Protein AF-A0A7X6Y5S4-F1 (afdb_monomer)

Mean predicted aligned error: 6.21 Å

Secondary structure (DSSP, 8-state):
-HHHHHHH---HHHHHTSPPHHHHHHHHHHHHTTPPEEESSHHHHHHHHHHHHHHTTPPPP---EEEHHHHHHHH-TT-S--SHHHHHHHHT---TTTTSHHHHHHHHHHHHHHHHHHS-TTS--SHHHHHHHHHHHHHHHHHHHHHHT--

Nearest PDB structures (foldseek):
  8h2f-assembly1_A  TM=8.825E-01  e=4.386E-06  Streptococcus thermophilus DGCC 7710
  2p1j-assembly1_A  TM=7.477E-01  e=6.801E-05  Thermotoga maritima MSB8
  8fyc-assembly1_K  TM=7.891E-01  e=1.867E-03  Megasphaera
  2ohg-assembly1_A-2  TM=2.459E-01  e=8.753E+00  Streptococcus pyogenes M1 GAS

Solvent-accessible surface area (backbone atoms only — not comparable to full-atom values): 8900 Å² total; per-residue (Å²): 107,72,73,56,25,74,58,41,68,57,46,69,68,57,61,71,70,46,77,59,64,76,57,58,51,50,56,47,51,62,71,46,66,88,53,74,45,76,35,70,58,40,69,58,60,46,48,56,51,34,55,54,28,53,77,70,73,45,77,77,78,80,68,58,70,48,44,47,38,55,47,45,44,56,76,42,69,88,57,86,65,64,47,72,70,39,46,30,61,76,68,72,50,83,74,66,52,55,63,29,76,68,23,44,52,54,52,46,52,53,51,46,53,54,51,50,70,67,49,65,64,91,76,49,89,51,70,65,48,51,50,52,49,34,53,53,43,54,52,49,50,52,59,54,55,57,59,73,70,58,131

Structure (mmCIF, N/CA/C/O backbone):
data_AF-A0A7X6Y5S4-F1
#
_entry.id   AF-A0A7X6Y5S4-F1
#
loop_
_atom_site.group_PDB
_atom_site.id
_atom_site.type_symbol
_atom_site.label_atom_id
_atom_site.label_alt_id
_atom_site.label_comp_id
_atom_site.label_asym_id
_atom_site.label_entity_id
_atom_site.label_seq_id
_atom_site.pdbx_PDB_ins_code
_atom_site.Cartn_x
_atom_site.Cartn_y
_atom_site.Cartn_z
_atom_site.occupancy
_atom_site.B_iso_or_equiv
_atom_site.auth_seq_id
_atom_site.auth_comp_id
_atom_site.auth_asym_id
_atom_site.auth_atom_id
_atom_site.pdbx_PDB_model_num
ATOM 1 N N . PRO A 1 1 ? -2.234 13.147 17.614 1.00 80.44 1 PRO A N 1
ATOM 2 C CA . PRO A 1 1 ? -0.924 13.786 17.918 1.00 80.44 1 PRO A CA 1
ATOM 3 C C . PRO A 1 1 ? -0.572 14.817 16.845 1.00 80.44 1 PRO A C 1
ATOM 5 O O . PRO A 1 1 ? -0.856 14.545 15.684 1.00 80.44 1 PRO A O 1
ATOM 8 N N . GLN A 1 2 ? 0.047 15.947 17.206 1.00 83.12 2 GLN A N 1
ATOM 9 C CA . GLN A 1 2 ? 0.310 17.049 16.266 1.00 83.12 2 GLN A CA 1
ATOM 10 C C . GLN A 1 2 ? 1.080 16.594 15.014 1.00 83.12 2 GLN A C 1
ATOM 12 O O . GLN A 1 2 ? 0.644 16.864 13.903 1.00 83.12 2 GLN A O 1
ATOM 17 N N . VAL A 1 3 ? 2.125 15.778 15.191 1.00 90.12 3 VAL A N 1
ATOM 18 C CA . VAL A 1 3 ? 2.932 15.223 14.087 1.00 90.12 3 VAL A CA 1
ATOM 19 C C . VAL A 1 3 ? 2.095 14.422 13.077 1.00 90.12 3 VAL A C 1
ATOM 21 O O . VAL A 1 3 ? 2.335 14.491 11.879 1.00 90.12 3 VAL A O 1
ATOM 24 N N . VAL A 1 4 ? 1.090 13.665 13.535 1.00 86.00 4 VAL A N 1
ATOM 25 C CA . VAL A 1 4 ? 0.233 12.855 12.646 1.00 86.00 4 VAL A CA 1
ATOM 26 C C . VAL A 1 4 ? -0.729 13.746 11.863 1.00 86.00 4 VAL A C 1
ATOM 28 O O . VAL A 1 4 ? -0.954 13.511 10.680 1.00 86.00 4 VAL A O 1
ATOM 31 N N . THR A 1 5 ? -1.274 14.780 12.502 1.00 89.44 5 THR A N 1
ATOM 32 C CA . THR A 1 5 ? -2.161 15.748 11.846 1.00 89.44 5 THR A CA 1
ATOM 33 C C . THR A 1 5 ? -1.405 16.594 10.825 1.00 89.44 5 THR A C 1
ATOM 35 O O . THR A 1 5 ? -1.910 16.791 9.729 1.00 89.44 5 THR A O 1
ATOM 38 N N . GLU A 1 6 ? -0.180 17.030 11.128 1.00 89.56 6 GLU A N 1
ATOM 39 C CA . GLU A 1 6 ? 0.683 17.739 10.169 1.00 89.56 6 GLU A CA 1
ATOM 40 C C . GLU A 1 6 ? 1.032 16.868 8.957 1.00 89.56 6 GLU A C 1
ATOM 42 O O . GLU A 1 6 ? 1.058 17.360 7.832 1.00 89.56 6 GLU A O 1
ATOM 47 N N . LEU A 1 7 ? 1.261 15.570 9.179 1.00 87.50 7 LEU A N 1
ATOM 48 C CA . LEU A 1 7 ? 1.606 14.631 8.117 1.00 87.50 7 LEU A CA 1
ATOM 49 C C . LEU A 1 7 ? 0.407 14.270 7.230 1.00 87.50 7 LEU A C 1
ATOM 51 O O . LEU A 1 7 ? 0.530 14.249 6.013 1.00 87.50 7 LEU A O 1
ATOM 55 N N . THR A 1 8 ? -0.736 13.943 7.835 1.00 86.94 8 THR A N 1
ATOM 56 C CA . THR A 1 8 ? -1.895 13.351 7.134 1.00 86.94 8 THR A CA 1
ATOM 57 C C . THR A 1 8 ? -2.995 14.360 6.807 1.00 86.94 8 THR A C 1
ATOM 59 O O . THR A 1 8 ? -3.897 14.059 6.029 1.00 86.94 8 THR A O 1
ATOM 62 N N . GLY A 1 9 ? -2.973 15.534 7.440 1.00 88.88 9 GLY A N 1
ATOM 63 C CA . GLY A 1 9 ? -4.057 16.515 7.400 1.00 88.88 9 GLY A CA 1
ATOM 64 C C . GLY A 1 9 ? -5.296 16.132 8.217 1.00 88.88 9 GLY A C 1
ATOM 65 O O . GLY A 1 9 ? -6.229 16.927 8.281 1.00 88.88 9 GLY A O 1
ATOM 66 N N . ILE A 1 10 ? -5.325 14.950 8.850 1.00 89.75 10 ILE A N 1
ATOM 67 C CA . ILE A 1 10 ? -6.483 14.478 9.619 1.00 89.75 10 ILE A CA 1
ATOM 68 C C . ILE A 1 10 ? -6.476 15.135 11.001 1.00 89.75 10 ILE A C 1
ATOM 70 O O . ILE A 1 10 ? -5.585 14.895 11.829 1.00 89.75 10 ILE A O 1
ATOM 74 N N . THR A 1 11 ? -7.476 15.979 11.254 1.00 91.94 11 THR A N 1
ATOM 75 C CA . THR A 1 11 ? -7.669 16.620 12.559 1.00 91.94 11 THR A CA 1
ATOM 76 C C . THR A 1 11 ? -8.285 15.649 13.564 1.00 91.94 11 THR A C 1
ATOM 78 O O . THR A 1 11 ? -8.912 14.653 13.196 1.00 91.94 11 THR A O 1
ATOM 81 N N . GLN A 1 12 ? -8.132 15.944 14.858 1.00 91.38 12 GLN A N 1
ATOM 82 C CA . GLN A 1 12 ? -8.788 15.150 15.899 1.00 91.38 12 GLN A CA 1
ATOM 83 C C . GLN A 1 12 ? -10.316 15.181 15.744 1.00 91.38 12 GLN A C 1
ATOM 85 O O . GLN A 1 12 ? -10.954 14.149 15.876 1.00 91.38 12 GLN A O 1
ATOM 90 N N . GLU A 1 13 ? -10.888 16.325 15.363 1.00 93.06 13 GLU A N 1
ATOM 91 C CA . GLU A 1 13 ? -12.327 16.468 15.107 1.00 93.06 13 GLU A CA 1
ATOM 92 C C . GLU A 1 13 ? -12.809 15.554 13.973 1.00 93.06 13 GLU A C 1
ATOM 94 O O . GLU A 1 13 ? -13.852 14.919 14.096 1.00 93.06 13 GLU A O 1
ATOM 99 N N . GLN A 1 14 ? -12.042 15.438 12.881 1.00 91.44 14 GLN A N 1
ATOM 100 C CA . GLN A 1 14 ? -12.355 14.503 11.796 1.00 91.44 14 GLN A CA 1
ATOM 101 C C . GLN A 1 14 ? -12.242 13.045 12.249 1.00 91.44 14 GLN A C 1
ATOM 103 O O . GLN A 1 14 ? -13.061 12.220 11.851 1.00 91.44 14 GLN A O 1
ATOM 108 N N . ALA A 1 15 ? -11.241 12.726 13.074 1.00 90.19 15 ALA A N 1
ATOM 109 C CA . ALA A 1 15 ? -11.082 11.388 13.631 1.00 90.19 15 ALA A CA 1
ATOM 110 C C . ALA A 1 15 ? -12.246 11.021 14.568 1.00 90.19 15 ALA A C 1
ATOM 112 O O . ALA A 1 15 ? -12.757 9.906 14.490 1.00 90.19 15 ALA A O 1
ATOM 113 N N . ASP A 1 16 ? -12.695 11.963 15.400 1.00 92.19 16 ASP A N 1
ATOM 114 C CA . ASP A 1 16 ? -13.807 11.783 16.338 1.00 92.19 16 ASP A CA 1
ATOM 115 C C . ASP A 1 16 ? -15.167 11.719 15.624 1.00 92.19 16 ASP A C 1
ATOM 117 O O . ASP A 1 16 ? -16.079 11.034 16.086 1.00 92.19 16 ASP A O 1
ATOM 121 N N . ALA A 1 17 ? -15.302 12.404 14.483 1.00 94.25 17 ALA A N 1
ATOM 122 C CA . ALA A 1 17 ? -16.473 12.327 13.609 1.00 94.25 17 ALA A CA 1
ATOM 123 C C . ALA A 1 17 ? -16.507 11.053 12.744 1.00 94.25 17 ALA A C 1
ATOM 125 O O . ALA A 1 17 ? -17.513 10.786 12.084 1.00 94.25 17 ALA A O 1
ATOM 126 N N . GLY A 1 18 ? -15.412 10.289 12.714 1.00 92.25 18 GLY A N 1
ATOM 127 C CA . GLY A 1 18 ? -15.316 9.038 11.978 1.00 92.25 18 GLY A CA 1
ATOM 128 C C . GLY A 1 18 ? -16.249 7.960 12.526 1.00 92.25 18 GLY A C 1
ATOM 129 O O . GLY A 1 18 ? -16.625 7.942 13.699 1.00 92.25 18 GLY A O 1
ATOM 130 N N . GLU A 1 19 ? -16.613 7.015 11.666 1.00 94.25 19 GLU A N 1
ATOM 131 C CA . GLU A 1 19 ? -17.401 5.861 12.082 1.00 94.25 19 GLU A CA 1
ATOM 132 C C . GLU A 1 19 ? -16.610 4.923 13.002 1.00 94.25 19 GLU A C 1
ATOM 134 O O . GLU A 1 19 ? -15.376 4.863 12.994 1.00 94.25 19 GLU A O 1
ATOM 139 N N . GLN A 1 20 ? -17.338 4.135 13.796 1.00 92.88 20 GLN A N 1
ATOM 140 C CA . GLN A 1 20 ? -16.713 3.152 14.671 1.00 92.88 20 GLN A CA 1
ATOM 141 C C . GLN A 1 20 ? -15.892 2.156 13.850 1.00 92.88 20 GLN A C 1
ATOM 143 O O . GLN A 1 20 ? -16.399 1.518 12.930 1.00 92.88 20 GLN A O 1
ATOM 148 N N . ALA A 1 21 ? -14.637 1.947 14.255 1.00 90.69 21 ALA A N 1
ATOM 149 C CA . ALA A 1 21 ? -13.723 1.045 13.557 1.00 90.69 21 ALA A CA 1
ATOM 150 C C . ALA A 1 21 ? -14.293 -0.372 13.361 1.00 90.69 21 ALA A C 1
ATOM 152 O O . ALA A 1 21 ? -13.972 -1.023 12.378 1.00 90.69 21 ALA A O 1
ATOM 153 N N . SER A 1 22 ? -15.138 -0.860 14.275 1.00 92.38 22 SER A N 1
ATOM 154 C CA . SER A 1 22 ? -15.803 -2.164 14.155 1.00 92.38 22 SER A CA 1
ATOM 155 C C . SER A 1 22 ? -16.768 -2.261 12.970 1.00 92.38 22 SER A C 1
ATOM 157 O O . SER A 1 22 ? -16.897 -3.343 12.400 1.00 92.38 22 SER A O 1
ATOM 159 N N . VAL A 1 23 ? -17.428 -1.155 12.615 1.00 93.94 23 VAL A N 1
ATOM 160 C CA . VAL A 1 23 ? -18.337 -1.052 11.466 1.00 93.94 23 VAL A CA 1
ATOM 161 C C . VAL A 1 23 ? -17.509 -0.980 10.190 1.00 93.94 23 VAL A C 1
ATOM 163 O O . VAL A 1 23 ? -17.559 -1.897 9.378 1.00 93.94 23 VAL A O 1
ATOM 166 N N . VAL A 1 24 ? -16.622 0.014 10.097 1.00 94.19 24 VAL A N 1
ATOM 167 C CA . VAL A 1 24 ? -15.813 0.259 8.892 1.00 94.19 24 VAL A CA 1
ATOM 168 C C . VAL A 1 24 ? -14.925 -0.933 8.535 1.00 94.19 24 VAL A C 1
ATOM 170 O O . VAL A 1 24 ? -14.777 -1.265 7.364 1.00 94.19 24 VAL A O 1
ATOM 173 N N . ILE A 1 25 ? -14.342 -1.619 9.525 1.00 93.25 25 ILE A N 1
ATOM 174 C CA . ILE A 1 25 ? -13.534 -2.817 9.263 1.00 93.25 25 ILE A CA 1
ATOM 175 C C . ILE A 1 25 ? -14.393 -3.944 8.699 1.00 93.25 25 ILE A C 1
ATOM 177 O O . ILE A 1 25 ? -13.925 -4.662 7.824 1.00 93.25 25 ILE A O 1
ATOM 181 N N . ARG A 1 26 ? -15.631 -4.120 9.171 1.00 91.50 26 ARG A N 1
ATOM 182 C CA . ARG A 1 26 ? -16.520 -5.151 8.630 1.00 91.50 26 ARG A CA 1
ATOM 183 C C . ARG A 1 26 ? -16.865 -4.857 7.174 1.00 91.50 26 ARG A C 1
ATOM 185 O O . ARG A 1 26 ? -16.666 -5.730 6.337 1.00 91.50 26 ARG A O 1
ATOM 192 N N . ASP A 1 27 ? -17.255 -3.622 6.884 1.00 9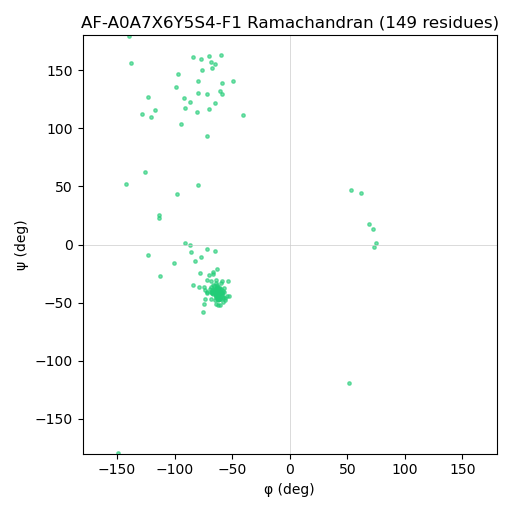4.00 27 ASP A N 1
ATOM 193 C CA . ASP A 1 27 ? -17.573 -3.186 5.523 1.00 94.00 27 ASP A CA 1
ATOM 194 C C . ASP A 1 27 ? -16.355 -3.315 4.599 1.00 94.00 27 ASP A C 1
ATOM 196 O O . ASP A 1 27 ? -16.465 -3.762 3.458 1.00 94.00 27 ASP A O 1
ATOM 200 N N . PHE A 1 28 ? -15.161 -3.001 5.111 1.00 93.06 28 PHE A N 1
ATOM 201 C CA . PHE A 1 28 ? -13.905 -3.193 4.395 1.00 93.06 28 PHE A CA 1
ATOM 202 C C . PHE A 1 28 ? -13.603 -4.671 4.114 1.00 93.06 28 PHE A C 1
ATOM 204 O O . PHE A 1 28 ? -13.170 -4.996 3.011 1.00 93.06 28 PHE A O 1
ATOM 211 N N . LEU A 1 29 ? -13.814 -5.573 5.079 1.00 91.88 29 LEU A N 1
ATOM 212 C CA . LEU A 1 29 ? -13.611 -7.011 4.874 1.00 91.88 29 LEU A CA 1
ATOM 213 C C . LEU A 1 29 ? -14.577 -7.574 3.824 1.00 91.88 29 LEU A C 1
ATOM 215 O O . LEU A 1 29 ? -14.162 -8.386 2.994 1.00 91.88 29 LEU A O 1
ATOM 219 N N . ASP A 1 30 ? -15.831 -7.123 3.840 1.00 93.06 30 ASP A N 1
ATOM 220 C CA . ASP A 1 30 ? -16.842 -7.520 2.860 1.00 93.06 30 ASP A CA 1
ATOM 221 C C . ASP A 1 30 ? -16.492 -6.989 1.462 1.00 93.06 30 ASP A C 1
ATOM 223 O O . ASP A 1 30 ? -16.549 -7.734 0.482 1.00 93.06 30 ASP A O 1
ATOM 227 N N . PHE A 1 31 ? -16.036 -5.736 1.372 1.00 93.88 31 PHE A N 1
ATOM 228 C CA . PHE A 1 31 ? -15.509 -5.150 0.138 1.00 93.88 31 PHE A CA 1
ATOM 229 C C . PHE A 1 31 ? -14.272 -5.898 -0.387 1.00 93.88 31 PHE A C 1
ATOM 231 O O . PHE A 1 31 ? -14.157 -6.150 -1.587 1.00 93.88 31 PHE A O 1
ATOM 238 N N . ALA A 1 32 ? -13.349 -6.269 0.503 1.00 92.44 32 ALA A N 1
ATOM 239 C CA . ALA A 1 32 ? -12.128 -6.986 0.156 1.00 92.44 32 ALA A CA 1
ATOM 240 C C . ALA A 1 32 ? -12.420 -8.385 -0.411 1.00 92.44 32 ALA A C 1
ATOM 242 O O . ALA A 1 32 ? -11.748 -8.832 -1.343 1.00 92.44 32 ALA A O 1
ATOM 243 N N . GLY A 1 33 ? -13.416 -9.092 0.132 1.00 91.12 33 GLY A N 1
ATOM 244 C CA . GLY A 1 33 ? -13.831 -10.406 -0.357 1.00 91.12 33 GLY A CA 1
ATOM 245 C C . GLY A 1 33 ? -12.652 -11.376 -0.485 1.00 91.12 33 GLY A C 1
ATOM 246 O O . GLY A 1 33 ? -11.977 -11.677 0.496 1.00 91.12 33 GLY A O 1
ATOM 247 N N . THR A 1 34 ? -12.381 -11.857 -1.702 1.00 90.06 34 THR A N 1
ATOM 248 C CA . THR A 1 34 ? -11.240 -12.740 -2.023 1.00 90.06 34 THR A CA 1
ATOM 249 C C . THR A 1 34 ? -10.214 -12.074 -2.945 1.00 90.06 34 THR A C 1
ATOM 251 O O . THR A 1 34 ? -9.543 -12.760 -3.718 1.00 90.06 34 THR A O 1
ATOM 254 N N . CYS A 1 35 ? -10.134 -10.740 -2.942 1.00 93.19 35 CYS A N 1
ATOM 255 C CA . CYS A 1 35 ? -9.243 -10.013 -3.838 1.00 93.19 35 CYS A CA 1
ATOM 256 C C . CYS A 1 35 ? -7.762 -10.206 -3.472 1.00 93.19 35 CYS A C 1
ATOM 258 O O . CYS A 1 35 ? -7.404 -10.623 -2.367 1.00 93.19 35 CYS A O 1
ATOM 260 N N . ILE A 1 36 ? -6.892 -9.896 -4.433 1.00 93.31 36 ILE A N 1
ATOM 261 C CA . ILE A 1 36 ? -5.450 -9.819 -4.208 1.00 93.31 36 ILE A CA 1
ATOM 262 C C . ILE A 1 36 ? -5.119 -8.377 -3.854 1.00 93.31 36 ILE A C 1
ATOM 264 O O . ILE A 1 36 ? -5.444 -7.457 -4.605 1.00 93.31 36 ILE A O 1
ATOM 268 N N . PHE A 1 37 ? -4.453 -8.188 -2.723 1.00 94.88 37 PHE A N 1
ATOM 269 C CA . PHE A 1 37 ? -4.071 -6.870 -2.245 1.00 94.88 37 PHE A CA 1
ATOM 270 C C . PHE A 1 37 ? -2.834 -6.360 -2.962 1.00 94.88 37 PHE A C 1
ATOM 272 O O . PHE A 1 37 ? -1.884 -7.100 -3.197 1.00 94.88 37 PHE A O 1
ATOM 279 N N . VAL A 1 38 ? -2.821 -5.070 -3.270 1.00 95.00 38 VAL A N 1
ATOM 280 C CA . VAL A 1 38 ? -1.624 -4.392 -3.758 1.00 95.00 38 VAL A CA 1
ATOM 281 C C . VAL A 1 38 ? -1.340 -3.233 -2.821 1.00 95.00 38 VAL A C 1
ATOM 283 O O . VAL A 1 38 ? -2.220 -2.419 -2.558 1.00 95.00 38 VAL A O 1
ATOM 286 N N . GLY A 1 39 ? -0.114 -3.175 -2.315 1.00 95.69 39 GLY A N 1
ATOM 287 C CA . GLY A 1 39 ? 0.338 -2.122 -1.416 1.00 95.69 39 GLY A CA 1
ATOM 288 C C . GLY A 1 39 ? 1.826 -1.843 -1.588 1.00 95.69 39 GLY A C 1
ATOM 289 O O . GLY A 1 39 ? 2.500 -2.455 -2.422 1.00 95.69 39 GLY A O 1
ATOM 290 N N . HIS A 1 40 ? 2.341 -0.906 -0.804 1.00 95.94 40 HIS A N 1
ATOM 291 C CA . HIS A 1 40 ? 3.763 -0.604 -0.734 1.00 95.94 40 HIS A CA 1
ATOM 292 C C . HIS A 1 40 ? 4.230 -0.823 0.703 1.00 95.94 40 HIS A C 1
ATOM 294 O O . HIS A 1 40 ? 3.850 -0.054 1.580 1.00 95.94 40 HIS A O 1
ATOM 300 N N . SER A 1 41 ? 5.022 -1.870 0.947 1.00 92.12 41 SER A N 1
ATOM 301 C CA . SER A 1 41 ? 5.293 -2.379 2.302 1.00 92.12 41 SER A CA 1
ATOM 302 C C . SER A 1 41 ? 4.020 -2.867 3.017 1.00 92.12 41 SER A C 1
ATOM 304 O O . SER A 1 41 ? 3.805 -2.583 4.194 1.00 92.12 41 SER A O 1
ATOM 306 N N . VAL A 1 42 ? 3.172 -3.620 2.307 1.00 92.31 42 VAL A N 1
ATOM 307 C CA . VAL A 1 42 ? 1.785 -3.951 2.715 1.00 92.31 42 VAL A CA 1
ATOM 308 C C . VAL A 1 42 ? 1.682 -4.782 3.999 1.00 92.31 42 VAL A C 1
ATOM 310 O O . VAL A 1 42 ? 0.655 -4.789 4.677 1.00 92.31 42 VAL A O 1
ATOM 313 N N . GLU A 1 43 ? 2.759 -5.468 4.378 1.00 90.62 43 GLU A N 1
ATOM 314 C CA . GLU A 1 43 ? 2.843 -6.187 5.653 1.00 90.62 43 GLU A CA 1
ATOM 315 C C . GLU A 1 43 ? 2.633 -5.252 6.852 1.00 90.62 43 GLU A C 1
ATOM 317 O O . GLU A 1 43 ? 2.065 -5.660 7.869 1.00 90.62 43 GLU A O 1
ATOM 322 N N . PHE A 1 44 ? 3.041 -3.985 6.723 1.00 91.56 44 PHE A N 1
ATOM 323 C CA . PHE A 1 44 ? 2.789 -2.958 7.724 1.00 91.56 44 PHE A CA 1
ATOM 324 C C . PHE A 1 44 ? 1.286 -2.697 7.877 1.00 91.56 44 PHE A C 1
ATOM 326 O O . PHE A 1 44 ? 0.761 -2.796 8.987 1.00 91.56 44 PHE A O 1
ATOM 333 N N . ASP A 1 45 ? 0.573 -2.460 6.773 1.00 93.06 45 ASP A N 1
ATOM 334 C CA . ASP A 1 45 ? -0.880 -2.250 6.775 1.00 93.06 45 ASP A CA 1
ATOM 335 C C . ASP A 1 45 ? -1.622 -3.462 7.356 1.00 93.06 45 ASP A C 1
ATOM 337 O O . ASP A 1 45 ? -2.510 -3.324 8.204 1.00 93.06 45 ASP A O 1
ATOM 341 N N . PHE A 1 46 ? -1.206 -4.672 6.968 1.00 94.12 46 PHE A N 1
ATOM 342 C CA . PHE A 1 46 ? -1.784 -5.916 7.476 1.00 94.12 46 PHE A CA 1
ATOM 343 C C . PHE A 1 46 ? -1.554 -6.070 8.980 1.00 94.12 46 PHE A C 1
ATOM 345 O O . PHE A 1 46 ? -2.439 -6.563 9.677 1.00 94.12 46 PHE A O 1
ATOM 352 N N . CYS A 1 47 ? -0.406 -5.638 9.508 1.00 94.62 47 CYS A N 1
ATOM 353 C CA . CYS A 1 47 ? -0.132 -5.655 10.943 1.00 94.62 47 CYS A CA 1
ATOM 354 C C . CYS A 1 47 ? -1.112 -4.756 11.717 1.00 94.62 47 CYS A C 1
ATOM 356 O O . CYS A 1 47 ? -1.714 -5.203 12.699 1.00 94.62 47 CYS A O 1
ATOM 358 N N . PHE A 1 48 ? -1.338 -3.523 11.247 1.00 93.81 48 PHE A N 1
ATOM 359 C CA . PHE A 1 48 ? -2.296 -2.597 11.865 1.00 93.81 48 PHE A CA 1
ATOM 360 C C . PHE A 1 48 ? -3.726 -3.136 11.815 1.00 93.81 48 PHE A C 1
ATOM 362 O O . PHE A 1 48 ? -4.411 -3.174 12.844 1.00 93.81 48 PHE A O 1
ATOM 369 N N . LEU A 1 49 ? -4.154 -3.618 10.647 1.00 94.19 49 LEU A N 1
ATOM 370 C CA . LEU A 1 49 ? -5.476 -4.207 10.471 1.00 94.19 49 LEU A CA 1
ATOM 371 C C . LEU A 1 49 ? -5.664 -5.428 11.383 1.00 94.19 49 LEU A C 1
ATOM 373 O O . LEU A 1 49 ? -6.652 -5.514 12.112 1.00 94.19 49 LEU A O 1
ATOM 377 N N . ASN A 1 50 ? -4.687 -6.336 11.425 1.00 95.31 50 ASN A N 1
ATOM 378 C CA . ASN A 1 50 ? -4.740 -7.537 12.256 1.00 95.31 50 ASN A CA 1
ATOM 379 C C . ASN A 1 50 ? -4.722 -7.245 13.756 1.00 95.31 50 ASN A C 1
ATOM 381 O O . ASN A 1 50 ? -5.408 -7.930 14.519 1.00 95.31 50 ASN A O 1
ATOM 385 N N . CYS A 1 51 ? -3.990 -6.217 14.190 1.00 95.25 51 CYS A N 1
ATOM 386 C CA . CYS A 1 51 ? -4.040 -5.751 15.571 1.00 95.25 51 CYS A CA 1
ATOM 387 C C . CYS A 1 51 ? -5.470 -5.346 15.950 1.00 95.25 51 CYS A C 1
ATOM 389 O O . CYS A 1 51 ? -5.985 -5.768 16.991 1.00 95.25 51 CYS A O 1
ATOM 391 N N . LYS A 1 52 ? -6.152 -4.597 15.072 1.00 94.31 52 LYS A N 1
ATOM 392 C CA . LYS A 1 52 ? -7.523 -4.160 15.332 1.00 94.31 52 LYS A CA 1
ATOM 393 C C . LYS A 1 52 ? -8.535 -5.300 15.240 1.00 94.31 52 LYS A C 1
ATOM 395 O O . LYS A 1 52 ? -9.391 -5.411 16.114 1.00 94.31 52 LYS A O 1
ATOM 400 N N . LEU A 1 53 ? -8.400 -6.195 14.263 1.00 94.06 53 LEU A N 1
ATOM 401 C CA . LEU A 1 53 ? -9.240 -7.390 14.133 1.00 94.06 53 LEU A CA 1
ATOM 402 C C . LEU A 1 53 ? -9.157 -8.286 15.369 1.00 94.06 53 LEU A C 1
ATOM 404 O O . LEU A 1 53 ? -10.187 -8.741 15.865 1.00 94.06 53 LEU A O 1
ATOM 408 N N . LYS A 1 54 ? -7.954 -8.473 15.924 1.00 95.00 54 LYS A N 1
ATOM 409 C CA . LYS A 1 54 ? -7.755 -9.235 17.161 1.00 95.00 54 LYS A CA 1
ATOM 410 C C . LYS A 1 54 ? -8.515 -8.623 18.341 1.00 95.00 54 LYS A C 1
ATOM 412 O O . LYS A 1 54 ? -9.135 -9.359 19.102 1.00 95.00 54 LYS A O 1
ATOM 417 N N . GLN A 1 55 ? -8.501 -7.295 18.486 1.00 93.81 55 GLN A N 1
ATOM 418 C CA . GLN A 1 55 ? -9.265 -6.595 19.532 1.00 93.81 55 GLN A CA 1
ATOM 419 C C . GLN A 1 55 ? -10.781 -6.767 19.369 1.00 93.81 55 GLN A C 1
ATOM 421 O O . GLN A 1 55 ? -11.507 -6.766 20.357 1.00 93.81 55 GLN A O 1
ATOM 426 N N . LEU A 1 56 ? -11.252 -6.923 18.131 1.00 91.50 56 LEU A N 1
ATOM 427 C CA . LEU A 1 56 ? -12.662 -7.128 17.797 1.00 91.50 56 LEU A CA 1
ATOM 428 C C . LEU A 1 56 ? -13.089 -8.606 17.838 1.00 91.50 56 LEU A C 1
ATOM 430 O O . LEU A 1 56 ? -14.246 -8.911 17.562 1.00 91.50 56 LEU A O 1
ATOM 434 N N . GLY A 1 57 ? -12.176 -9.532 18.160 1.00 91.06 57 GLY A N 1
ATOM 435 C CA . GLY A 1 57 ? -12.448 -10.973 18.133 1.00 91.06 57 GLY A CA 1
ATOM 436 C C . GLY A 1 57 ? -12.649 -11.541 16.722 1.00 91.06 57 GLY A C 1
ATOM 437 O O . GLY A 1 57 ? -13.212 -12.624 16.565 1.00 91.06 57 GLY A O 1
ATOM 438 N N . CYS A 1 58 ? -12.211 -10.819 15.689 1.00 89.00 58 CYS A N 1
ATOM 439 C CA . CYS A 1 58 ? -12.291 -11.246 14.298 1.00 89.00 58 CYS A CA 1
ATOM 440 C C . CYS A 1 58 ? -11.109 -12.152 13.919 1.00 89.00 58 CYS A C 1
ATOM 442 O O . CYS A 1 58 ? -10.064 -12.170 14.574 1.00 89.00 58 CYS A O 1
ATOM 444 N N . ARG A 1 59 ? -11.266 -12.905 12.824 1.00 90.19 59 ARG A N 1
ATOM 445 C CA . ARG A 1 59 ? -10.174 -13.705 12.252 1.00 90.19 59 ARG A CA 1
ATOM 446 C C . ARG A 1 59 ? -9.079 -12.802 11.688 1.00 90.19 59 ARG A C 1
ATOM 448 O O . ARG A 1 59 ? -9.353 -11.696 11.233 1.00 90.19 59 ARG A O 1
ATOM 455 N N . THR A 1 60 ? -7.854 -13.316 11.686 1.00 92.12 60 THR A N 1
ATOM 456 C CA . THR A 1 60 ? -6.702 -12.675 11.047 1.00 92.12 60 THR A CA 1
ATOM 457 C C . THR A 1 60 ? -6.943 -12.504 9.548 1.00 92.12 60 THR A C 1
ATOM 459 O O . THR A 1 60 ? -7.330 -13.445 8.855 1.00 92.12 60 THR A O 1
ATOM 462 N N . PHE A 1 61 ? -6.672 -11.302 9.063 1.00 92.38 61 PHE A N 1
ATOM 463 C CA . PHE A 1 61 ? -6.565 -10.940 7.664 1.00 92.38 61 PHE A CA 1
ATOM 464 C C . PHE A 1 61 ? -5.303 -11.551 7.051 1.00 92.38 61 PHE A C 1
ATOM 466 O O . PHE A 1 61 ? -4.188 -11.243 7.481 1.00 92.38 61 PHE A O 1
ATOM 473 N N . ASN A 1 62 ? -5.488 -12.439 6.074 1.00 90.12 62 ASN A N 1
ATOM 474 C CA . ASN A 1 62 ? -4.412 -13.194 5.429 1.00 90.12 62 ASN A CA 1
ATOM 475 C C . ASN A 1 62 ? -4.681 -13.358 3.926 1.00 90.12 62 ASN A C 1
ATOM 477 O O . ASN A 1 62 ? -4.715 -14.470 3.393 1.00 90.12 62 ASN A O 1
ATOM 481 N N . HIS A 1 63 ? -4.950 -12.241 3.255 1.00 92.31 63 HIS A N 1
ATOM 482 C CA . HIS A 1 63 ? -5.189 -12.221 1.816 1.00 92.31 63 HIS A CA 1
ATOM 483 C C . HIS A 1 63 ? -3.881 -12.363 1.033 1.00 92.31 63 HIS A C 1
ATOM 485 O O . HIS A 1 63 ? -2.833 -11.906 1.497 1.00 92.31 63 HIS A O 1
ATOM 491 N N . PRO A 1 64 ? -3.915 -12.961 -0.172 1.00 93.88 64 PRO A N 1
ATOM 492 C CA . PRO A 1 64 ? -2.784 -12.876 -1.084 1.00 93.88 64 PRO A CA 1
ATOM 493 C C . PRO A 1 64 ? -2.500 -11.407 -1.407 1.00 93.88 64 PRO A C 1
ATOM 495 O O . PRO A 1 64 ? -3.425 -10.622 -1.621 1.00 93.88 64 PRO A O 1
ATOM 498 N N . TYR A 1 65 ? -1.223 -11.039 -1.463 1.00 94.44 65 TYR A N 1
ATOM 499 C CA . TYR A 1 65 ? -0.812 -9.676 -1.777 1.00 94.44 65 TYR A CA 1
ATOM 500 C C . TYR A 1 65 ? 0.376 -9.626 -2.735 1.00 94.44 65 TYR A C 1
ATOM 502 O O . TYR A 1 65 ? 1.168 -10.571 -2.828 1.00 94.44 65 TYR A O 1
ATOM 510 N N . LEU A 1 66 ? 0.488 -8.500 -3.437 1.00 94.19 66 LEU A N 1
ATOM 511 C CA . LEU A 1 66 ? 1.627 -8.073 -4.233 1.00 94.19 66 LEU A CA 1
ATOM 512 C C . LEU A 1 66 ? 2.181 -6.781 -3.629 1.00 94.19 66 LEU A C 1
ATOM 514 O O . LEU A 1 66 ? 1.523 -5.741 -3.632 1.00 94.19 66 LEU A O 1
ATOM 518 N N . ASP A 1 67 ? 3.409 -6.850 -3.131 1.00 95.62 67 ASP A N 1
ATOM 519 C CA . ASP A 1 67 ? 4.091 -5.683 -2.589 1.00 95.62 67 ASP A CA 1
ATOM 520 C C . ASP A 1 67 ? 4.899 -4.973 -3.681 1.00 95.62 67 ASP A C 1
ATOM 522 O O . ASP A 1 67 ? 5.840 -5.529 -4.261 1.00 95.62 67 ASP A O 1
ATOM 526 N N . THR A 1 68 ? 4.534 -3.724 -3.958 1.00 95.81 68 THR A N 1
ATOM 527 C CA . THR A 1 68 ? 5.212 -2.889 -4.952 1.00 95.81 68 THR A CA 1
ATOM 528 C C . THR A 1 68 ? 6.637 -2.526 -4.550 1.00 95.81 68 THR A C 1
ATOM 530 O O . THR A 1 68 ? 7.443 -2.280 -5.444 1.00 95.81 68 THR A O 1
ATOM 533 N N . TYR A 1 69 ? 6.992 -2.543 -3.259 1.00 95.62 69 TYR A N 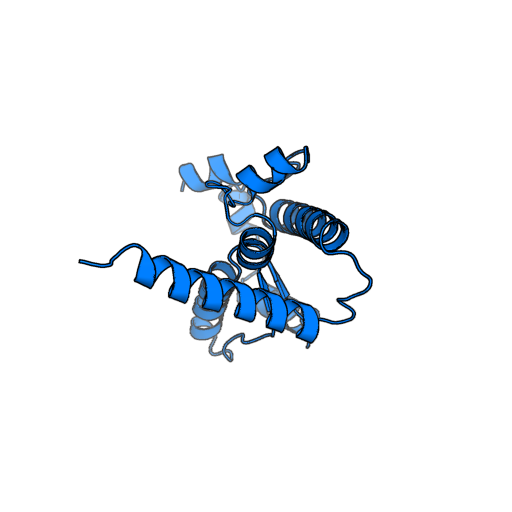1
ATOM 534 C CA . TYR A 1 69 ? 8.377 -2.363 -2.815 1.00 95.62 69 TYR A CA 1
ATOM 535 C C . TYR A 1 69 ? 9.263 -3.491 -3.347 1.00 95.62 69 TYR A C 1
ATOM 537 O O . TYR A 1 69 ? 10.281 -3.247 -3.998 1.00 95.62 69 TYR A O 1
ATOM 545 N N . TRP A 1 70 ? 8.851 -4.742 -3.126 1.00 94.25 70 TRP A N 1
ATOM 546 C CA . TRP A 1 70 ? 9.609 -5.908 -3.576 1.00 94.25 70 TRP A CA 1
ATOM 547 C C . TRP A 1 70 ? 9.603 -6.040 -5.098 1.00 94.25 70 TRP A C 1
ATOM 549 O O . TRP A 1 70 ? 10.628 -6.373 -5.693 1.00 94.25 70 TRP A O 1
ATOM 559 N N . LEU A 1 71 ? 8.484 -5.701 -5.742 1.00 93.81 71 LEU A N 1
ATOM 560 C CA . LEU A 1 71 ? 8.424 -5.620 -7.198 1.00 93.81 71 LEU A CA 1
ATOM 561 C C . LEU A 1 71 ? 9.393 -4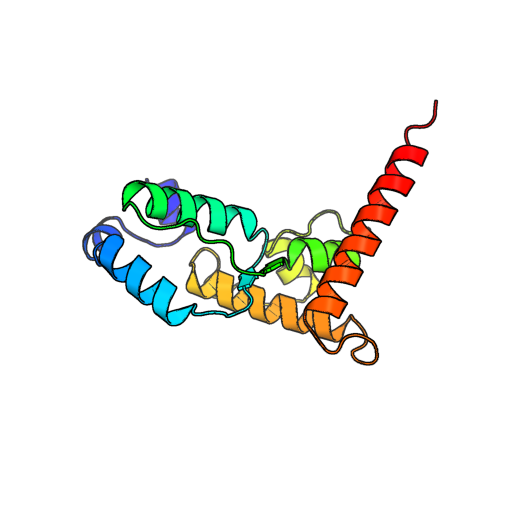.564 -7.744 1.00 93.81 71 LEU A C 1
ATOM 563 O O . LEU A 1 71 ? 10.145 -4.838 -8.677 1.00 93.81 71 LEU A O 1
ATOM 567 N N . ALA A 1 72 ? 9.435 -3.377 -7.137 1.00 94.62 72 ALA A N 1
ATOM 568 C CA . ALA A 1 72 ? 10.381 -2.339 -7.513 1.00 94.62 72 ALA A CA 1
ATOM 569 C C . ALA A 1 72 ? 11.829 -2.760 -7.260 1.00 94.62 72 ALA A C 1
ATOM 571 O O . ALA A 1 72 ? 12.675 -2.503 -8.108 1.00 94.62 72 ALA A O 1
ATOM 572 N N . ARG A 1 73 ? 12.126 -3.456 -6.156 1.00 93.81 73 ARG A N 1
ATOM 573 C CA . ARG A 1 73 ? 13.471 -3.982 -5.860 1.00 93.81 73 ARG A CA 1
ATOM 574 C C . ARG A 1 73 ? 13.925 -5.015 -6.887 1.00 93.81 73 ARG A C 1
ATOM 576 O O . ARG A 1 73 ? 15.109 -5.056 -7.215 1.00 93.81 73 ARG A O 1
ATOM 583 N N . ALA A 1 74 ? 13.001 -5.818 -7.406 1.00 90.81 74 ALA A N 1
ATOM 584 C CA . ALA A 1 74 ? 13.271 -6.758 -8.485 1.00 90.81 74 ALA A CA 1
ATOM 585 C C . ALA A 1 74 ? 13.546 -6.048 -9.827 1.00 90.81 74 ALA A C 1
ATOM 587 O O . ALA A 1 74 ? 14.426 -6.470 -10.572 1.00 90.81 74 ALA A O 1
ATOM 588 N N . VAL A 1 75 ? 12.830 -4.957 -10.129 1.00 90.38 75 VAL A N 1
ATOM 589 C CA . VAL A 1 75 ? 13.007 -4.176 -11.373 1.00 90.38 75 VAL A CA 1
ATOM 590 C C . VAL A 1 75 ? 14.222 -3.236 -11.311 1.00 90.38 75 VAL A C 1
ATOM 592 O O . VAL A 1 75 ? 14.920 -3.056 -12.307 1.00 90.38 75 VAL A O 1
ATOM 595 N N . TYR A 1 76 ? 14.493 -2.650 -10.146 1.00 91.19 76 TYR A N 1
ATOM 596 C CA . TYR A 1 76 ? 15.500 -1.615 -9.902 1.00 91.19 76 TYR A CA 1
ATOM 597 C C . TYR A 1 76 ? 16.461 -2.020 -8.765 1.00 91.19 76 TYR A C 1
ATOM 599 O O . TYR A 1 76 ? 16.537 -1.334 -7.742 1.00 91.19 76 TYR A O 1
ATOM 607 N N . PRO A 1 77 ? 17.239 -3.110 -8.914 1.00 88.50 77 PRO A N 1
ATOM 608 C CA . PRO A 1 77 ? 18.045 -3.665 -7.822 1.00 88.50 77 PRO A CA 1
ATOM 609 C C . PRO A 1 77 ? 19.085 -2.683 -7.264 1.00 88.50 77 PRO A C 1
ATOM 611 O O . PRO A 1 77 ? 19.351 -2.689 -6.064 1.00 88.50 77 PRO A O 1
ATOM 614 N N . CYS A 1 78 ? 19.634 -1.808 -8.113 1.00 89.56 78 CYS A N 1
ATOM 615 C CA . CYS A 1 78 ? 20.696 -0.865 -7.751 1.00 89.56 78 CYS A CA 1
ATOM 616 C C . CYS A 1 78 ? 20.199 0.459 -7.144 1.00 89.56 78 CYS A C 1
ATOM 618 O O . CYS A 1 78 ? 21.021 1.272 -6.727 1.00 89.56 78 CYS A O 1
ATOM 620 N N . TYR A 1 79 ? 18.888 0.713 -7.108 1.00 91.31 79 TYR A N 1
ATOM 621 C CA . TYR A 1 79 ? 18.358 1.961 -6.553 1.00 91.31 79 TYR A CA 1
ATOM 622 C C . TYR A 1 79 ? 18.312 1.897 -5.023 1.00 91.31 79 TYR A C 1
ATOM 624 O O . TYR A 1 79 ? 17.813 0.934 -4.440 1.00 91.31 79 TYR A O 1
ATOM 632 N N . ALA A 1 80 ? 18.843 2.927 -4.362 1.00 90.06 80 ALA A N 1
ATOM 633 C CA . ALA A 1 80 ? 18.910 2.976 -2.902 1.00 90.06 80 ALA A CA 1
ATOM 634 C C . ALA A 1 80 ? 17.534 3.259 -2.277 1.00 90.06 80 ALA A C 1
ATOM 636 O O . ALA A 1 80 ? 17.081 2.508 -1.414 1.00 90.06 80 ALA A O 1
ATOM 637 N N . ASP A 1 81 ? 16.860 4.308 -2.754 1.00 94.88 81 ASP A N 1
ATOM 638 C CA . ASP A 1 81 ? 15.543 4.724 -2.279 1.00 94.88 81 ASP A CA 1
ATOM 639 C C . ASP A 1 81 ? 14.438 4.119 -3.151 1.00 94.88 81 ASP A C 1
ATOM 641 O O . ASP A 1 81 ? 14.197 4.556 -4.276 1.00 94.88 81 ASP A O 1
ATOM 645 N N . LEU A 1 82 ? 13.785 3.092 -2.613 1.00 96.12 82 LEU A N 1
ATOM 646 C CA . LEU A 1 82 ? 12.583 2.483 -3.182 1.00 96.12 82 LEU A CA 1
ATOM 647 C C . LEU A 1 82 ? 11.363 2.717 -2.290 1.00 96.12 82 LEU A C 1
ATOM 649 O O . LEU A 1 82 ? 10.415 1.943 -2.359 1.00 96.12 82 LEU A O 1
ATOM 653 N N . SER A 1 83 ? 11.390 3.749 -1.440 1.00 96.25 83 SER A N 1
ATOM 654 C CA . SER A 1 83 ? 10.170 4.217 -0.783 1.00 96.25 83 SER A CA 1
ATOM 655 C C . SER A 1 83 ? 9.146 4.660 -1.830 1.00 96.25 83 SER A C 1
ATOM 657 O O . SER A 1 83 ? 9.502 4.938 -2.980 1.00 96.25 83 SER A O 1
ATOM 659 N N . LEU A 1 84 ? 7.877 4.786 -1.434 1.00 96.38 84 LEU A N 1
ATOM 660 C CA . LEU A 1 84 ? 6.853 5.325 -2.326 1.00 96.38 84 LEU A CA 1
ATOM 661 C C . LEU A 1 84 ? 7.293 6.686 -2.891 1.00 96.38 84 LEU A C 1
ATOM 663 O O . LEU A 1 84 ? 7.247 6.881 -4.100 1.00 96.38 84 LEU A O 1
ATOM 667 N N . ASP A 1 85 ? 7.842 7.570 -2.055 1.00 96.38 85 ASP A N 1
ATOM 668 C CA . ASP A 1 85 ? 8.352 8.882 -2.472 1.00 96.38 85 ASP A CA 1
ATOM 669 C C . ASP A 1 85 ? 9.533 8.779 -3.454 1.00 96.38 85 ASP A C 1
ATOM 671 O O . ASP A 1 85 ? 9.613 9.542 -4.422 1.00 96.38 85 ASP A O 1
ATOM 675 N N . GLY A 1 86 ? 10.429 7.811 -3.251 1.00 96.75 86 GLY A N 1
ATOM 676 C CA . GLY A 1 86 ? 11.510 7.497 -4.186 1.00 96.75 86 GLY A CA 1
ATOM 677 C C . GLY A 1 86 ? 10.982 7.043 -5.550 1.00 96.75 86 GLY A C 1
ATOM 678 O O . GLY A 1 86 ? 11.422 7.537 -6.591 1.00 96.75 86 GLY A O 1
ATOM 679 N N . LEU A 1 87 ? 9.980 6.162 -5.560 1.00 97.25 87 LEU A N 1
ATOM 680 C CA . LEU A 1 87 ? 9.357 5.659 -6.786 1.00 97.25 87 LEU A CA 1
ATOM 681 C C . LEU A 1 87 ? 8.577 6.741 -7.534 1.00 97.25 87 LEU A C 1
ATOM 683 O O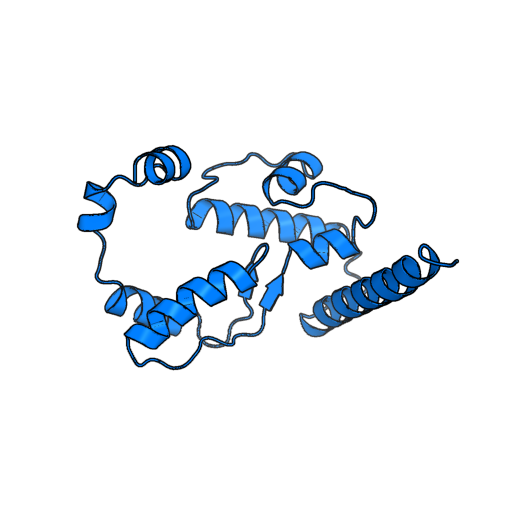 . LEU A 1 87 ? 8.662 6.809 -8.761 1.00 97.25 87 LEU A O 1
ATOM 687 N N . LEU A 1 88 ? 7.872 7.623 -6.822 1.00 97.25 88 LEU A N 1
ATOM 688 C CA . LEU A 1 88 ? 7.192 8.765 -7.435 1.00 97.25 88 LEU A CA 1
ATOM 689 C C . LEU A 1 88 ? 8.186 9.683 -8.156 1.00 97.25 88 LEU A C 1
ATOM 691 O O . LEU A 1 88 ? 7.931 10.079 -9.292 1.00 97.25 88 LEU A O 1
ATOM 695 N N . LYS A 1 89 ? 9.362 9.934 -7.564 1.00 96.12 89 LYS A N 1
ATOM 696 C CA . LYS A 1 89 ? 10.441 10.700 -8.215 1.00 96.12 89 LYS A CA 1
ATOM 697 C C . LYS A 1 89 ? 10.988 9.993 -9.453 1.00 96.12 89 LYS A C 1
ATOM 699 O O . L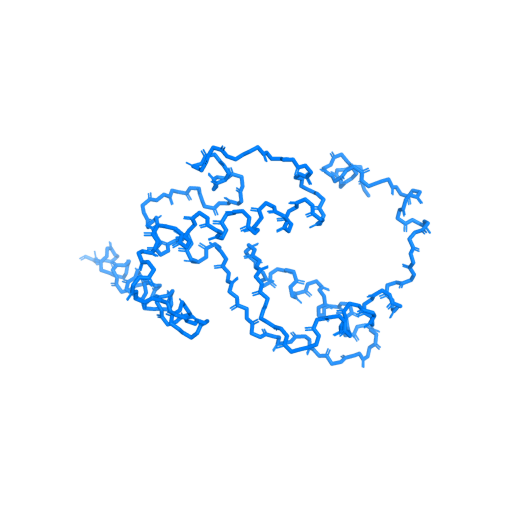YS A 1 89 ? 11.146 10.627 -10.492 1.00 96.12 89 LYS A O 1
ATOM 704 N N . ILE A 1 90 ? 11.257 8.687 -9.363 1.00 94.62 90 ILE A N 1
ATOM 705 C CA . ILE A 1 90 ? 11.772 7.886 -10.489 1.00 94.62 90 ILE A CA 1
ATOM 706 C C . ILE A 1 90 ? 10.806 7.931 -11.678 1.00 94.62 90 ILE A C 1
ATOM 708 O O . ILE A 1 90 ? 11.237 8.066 -12.824 1.00 94.62 90 ILE A O 1
ATOM 712 N N . PHE A 1 91 ? 9.504 7.833 -11.411 1.00 95.81 91 PHE A N 1
ATOM 713 C CA . PHE A 1 91 ? 8.473 7.813 -12.445 1.00 95.81 91 PHE A CA 1
ATOM 714 C C . PHE A 1 91 ? 7.912 9.188 -12.816 1.00 95.81 91 PHE A C 1
ATOM 716 O O . PHE A 1 91 ? 7.045 9.243 -13.689 1.00 95.81 91 PHE A O 1
ATOM 723 N N . GLN A 1 92 ? 8.408 10.265 -12.198 1.00 96.50 92 GLN A N 1
ATOM 724 C CA . GLN A 1 92 ? 7.925 11.637 -12.397 1.00 96.50 92 GLN A CA 1
ATOM 725 C C . GLN A 1 92 ? 6.402 11.735 -12.193 1.00 96.50 92 GLN A C 1
ATOM 727 O O . GLN A 1 92 ? 5.674 12.269 -13.027 1.00 96.50 92 GLN A O 1
ATOM 732 N N . LEU A 1 93 ? 5.920 11.139 -11.100 1.00 96.25 93 LEU A N 1
ATOM 733 C CA . LEU A 1 93 ? 4.517 11.159 -10.696 1.00 96.25 93 LEU A CA 1
ATOM 734 C C . LEU A 1 93 ? 4.299 12.230 -9.627 1.00 96.25 93 LEU A C 1
ATOM 736 O O . LEU A 1 93 ? 5.055 12.317 -8.660 1.00 96.25 93 LEU A O 1
ATOM 740 N N . GLU A 1 94 ? 3.229 13.004 -9.781 1.00 95.56 94 GLU A N 1
ATOM 741 C CA . GLU A 1 94 ? 2.844 14.023 -8.807 1.00 95.56 94 GLU A CA 1
ATOM 742 C C . GLU A 1 94 ? 2.284 13.369 -7.528 1.00 95.56 94 GLU A C 1
ATOM 744 O O . GLU A 1 94 ? 1.376 12.536 -7.626 1.00 95.56 94 GLU A O 1
ATOM 749 N N . PRO A 1 95 ? 2.763 13.740 -6.323 1.00 95.06 95 PRO A N 1
ATOM 750 C CA . PRO A 1 95 ? 2.368 13.131 -5.048 1.00 95.06 95 PRO A CA 1
ATOM 751 C C . PRO A 1 95 ? 1.009 13.654 -4.538 1.00 95.06 95 PRO A C 1
ATOM 753 O O . PRO A 1 95 ? 0.870 14.094 -3.396 1.00 95.06 95 PRO A O 1
ATOM 756 N N . VAL A 1 96 ? -0.018 13.633 -5.388 1.00 93.38 96 VAL A N 1
ATOM 757 C CA . VAL A 1 96 ? -1.354 14.148 -5.056 1.00 93.38 96 VAL A C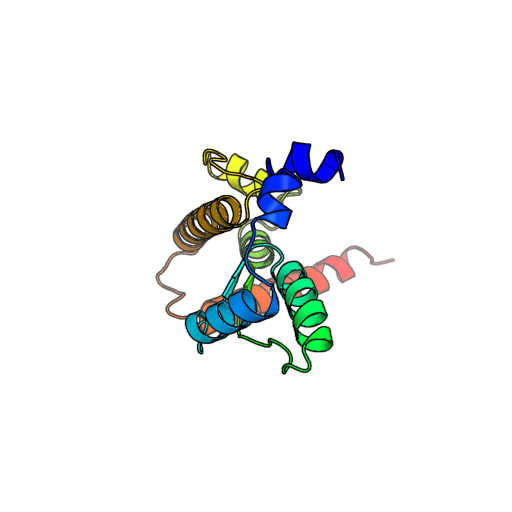A 1
ATOM 758 C C . VAL A 1 96 ? -1.989 13.311 -3.944 1.00 93.38 96 VAL A C 1
ATOM 760 O O . VAL A 1 96 ? -2.187 12.107 -4.095 1.00 93.38 96 VAL A O 1
ATOM 763 N N . GLY A 1 97 ? -2.334 13.959 -2.826 1.00 89.50 97 GLY A N 1
ATOM 764 C CA . GLY A 1 97 ? -2.970 13.304 -1.677 1.00 89.50 97 GLY A CA 1
ATOM 765 C C . GLY A 1 97 ? -2.038 12.398 -0.864 1.00 89.50 97 GLY A C 1
ATOM 766 O O . GLY A 1 97 ? -2.526 11.617 -0.045 1.00 89.50 97 GLY A O 1
ATOM 767 N N . ARG A 1 98 ? -0.719 12.485 -1.079 1.00 94.19 98 ARG A N 1
ATOM 768 C CA . ARG A 1 98 ? 0.291 11.752 -0.306 1.00 94.19 98 ARG A CA 1
ATOM 769 C C . ARG A 1 98 ? 0.058 11.913 1.200 1.00 94.19 98 ARG A C 1
ATOM 771 O O . ARG A 1 98 ? -0.292 12.998 1.655 1.00 94.19 98 ARG A O 1
ATOM 778 N N . HIS A 1 99 ? 0.266 10.824 1.942 1.00 91.50 99 HIS A N 1
ATOM 779 C CA . HIS A 1 99 ? 0.040 10.686 3.389 1.00 91.50 99 HIS A CA 1
ATOM 780 C C . HIS A 1 99 ? -1.427 10.573 3.819 1.00 91.50 99 HIS A C 1
ATOM 782 O O . HIS A 1 99 ? -1.711 10.418 5.007 1.00 91.50 99 HIS A O 1
ATOM 788 N N . THR A 1 100 ? -2.364 10.576 2.871 1.00 92.88 100 THR A N 1
ATOM 789 C CA . THR A 1 100 ? -3.725 10.087 3.112 1.00 92.88 100 THR A CA 1
ATOM 790 C C . THR A 1 100 ? -3.835 8.645 2.630 1.00 92.88 100 THR A C 1
ATOM 792 O O . THR A 1 100 ? -3.221 8.282 1.628 1.00 92.88 100 THR A O 1
ATOM 795 N N . ALA A 1 101 ? -4.652 7.821 3.293 1.00 91.94 101 ALA A N 1
ATOM 796 C CA . ALA A 1 101 ? -4.834 6.422 2.893 1.00 91.94 101 ALA A CA 1
ATOM 797 C C . ALA A 1 101 ? -5.307 6.288 1.431 1.00 91.94 101 ALA A C 1
ATOM 799 O O . ALA A 1 101 ? -4.804 5.451 0.684 1.00 91.94 101 ALA A O 1
ATOM 800 N N . LEU A 1 102 ? -6.235 7.152 0.999 1.00 94.06 102 LEU A N 1
ATOM 801 C CA . LEU A 1 102 ? -6.731 7.162 -0.378 1.00 94.06 102 LEU A CA 1
ATOM 802 C C . LEU A 1 102 ? -5.655 7.614 -1.374 1.00 94.06 102 LEU A C 1
ATOM 804 O O . LEU A 1 102 ? -5.475 6.975 -2.410 1.00 94.06 102 LEU A O 1
ATOM 808 N N . GLY A 1 103 ? -4.940 8.700 -1.075 1.00 95.75 103 GLY A N 1
ATOM 809 C CA . GLY A 1 103 ? -3.887 9.194 -1.958 1.00 95.75 103 GLY A CA 1
ATOM 810 C C . GLY A 1 103 ? -2.734 8.204 -2.086 1.00 95.75 103 GLY A C 1
ATOM 811 O O . GLY A 1 103 ? -2.322 7.898 -3.201 1.00 95.75 103 GLY A O 1
ATOM 812 N N . ASP A 1 104 ? -2.282 7.611 -0.981 1.00 96.06 104 ASP A N 1
ATOM 813 C CA . ASP A 1 104 ? -1.230 6.591 -0.995 1.00 96.06 104 ASP A CA 1
ATOM 814 C C . ASP A 1 104 ? -1.662 5.335 -1.776 1.00 96.06 104 ASP A C 1
ATOM 816 O O . ASP A 1 104 ? -0.864 4.791 -2.546 1.00 96.06 104 ASP A O 1
ATOM 820 N N . ALA A 1 105 ? -2.929 4.911 -1.675 1.00 96.00 105 ALA A N 1
ATOM 821 C CA . ALA A 1 105 ? -3.466 3.807 -2.475 1.00 96.00 105 ALA A CA 1
ATOM 822 C C . ALA A 1 105 ? -3.481 4.126 -3.984 1.00 96.00 105 ALA A C 1
ATOM 824 O O . ALA A 1 105 ? -3.065 3.299 -4.800 1.00 96.00 105 ALA A O 1
ATOM 825 N N . LEU A 1 106 ? -3.895 5.339 -4.371 1.00 97.31 106 LEU A N 1
ATOM 826 C CA . LEU A 1 106 ? -3.901 5.783 -5.772 1.00 97.31 106 LEU A CA 1
ATOM 827 C C . LEU A 1 106 ? -2.484 5.938 -6.340 1.00 97.31 106 LEU A C 1
ATOM 829 O O . LEU A 1 106 ? -2.224 5.548 -7.479 1.00 97.31 106 LEU A O 1
ATOM 833 N N . LEU A 1 107 ? -1.556 6.488 -5.557 1.00 98.00 107 LEU A N 1
ATOM 834 C CA . LEU A 1 107 ? -0.146 6.613 -5.927 1.00 98.00 107 LEU A CA 1
ATOM 835 C C . LEU A 1 107 ? 0.501 5.232 -6.083 1.00 98.00 107 LEU A C 1
ATOM 837 O O . LEU A 1 107 ? 1.197 4.985 -7.068 1.00 98.00 107 LEU A O 1
ATOM 841 N N . THR A 1 108 ? 0.199 4.297 -5.179 1.00 97.75 108 THR A N 1
ATOM 842 C CA . THR A 1 108 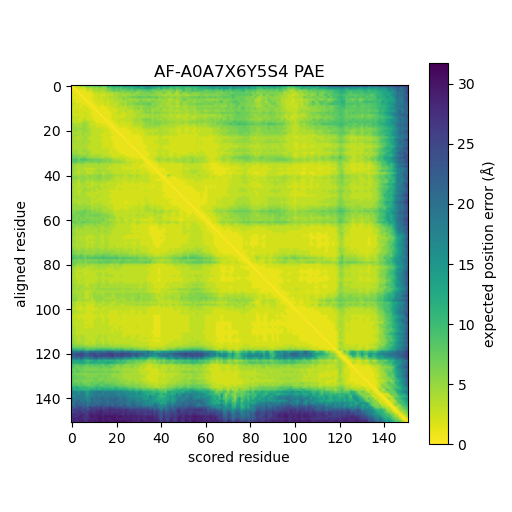? 0.654 2.901 -5.272 1.00 97.75 108 THR A CA 1
ATOM 843 C C . THR A 1 108 ? 0.122 2.216 -6.532 1.00 97.75 108 THR A C 1
ATOM 845 O O . THR A 1 108 ? 0.875 1.524 -7.218 1.00 97.75 108 THR A O 1
ATOM 848 N N . ALA A 1 109 ? -1.144 2.444 -6.897 1.00 97.12 109 ALA A N 1
ATOM 849 C CA . ALA A 1 109 ? -1.714 1.919 -8.137 1.00 97.12 109 ALA A CA 1
ATOM 850 C C . ALA A 1 109 ? -0.996 2.469 -9.384 1.00 97.12 109 ALA A C 1
ATOM 852 O O . ALA A 1 109 ? -0.671 1.708 -10.298 1.00 97.12 109 ALA A O 1
ATOM 853 N N . GLN A 1 110 ? -0.681 3.768 -9.409 1.00 97.56 110 GLN A N 1
ATOM 854 C CA . GLN A 1 110 ? 0.099 4.371 -10.495 1.00 97.56 110 GLN A CA 1
ATOM 855 C C . GLN A 1 110 ? 1.515 3.786 -10.567 1.00 97.56 110 GLN A C 1
ATOM 857 O O . GLN A 1 110 ? 1.983 3.428 -11.648 1.00 97.56 110 GLN A O 1
ATOM 862 N N . VAL A 1 111 ? 2.188 3.629 -9.425 1.00 97.44 111 VAL A N 1
ATOM 863 C CA . VAL A 1 111 ? 3.507 2.984 -9.337 1.00 97.44 111 VAL A CA 1
ATOM 864 C C . VAL A 1 111 ? 3.457 1.555 -9.875 1.00 97.44 111 VAL A C 1
ATOM 866 O O . VAL A 1 111 ? 4.300 1.187 -10.694 1.00 97.44 111 VAL A O 1
ATOM 869 N N . LEU A 1 112 ? 2.447 0.767 -9.492 1.00 95.94 112 LEU A N 1
ATOM 870 C CA . LEU A 1 112 ? 2.248 -0.582 -10.017 1.00 95.94 112 LEU A CA 1
ATOM 871 C C . LEU A 1 112 ? 2.133 -0.568 -11.546 1.00 95.94 112 LEU A C 1
ATOM 873 O O . LEU A 1 112 ? 2.827 -1.332 -12.211 1.00 95.94 112 LEU A O 1
ATOM 877 N N . GLN A 1 113 ? 1.317 0.322 -12.118 1.00 95.00 113 GLN A N 1
ATOM 878 C CA . GLN A 1 113 ? 1.173 0.441 -13.573 1.00 95.00 113 GLN A CA 1
ATOM 879 C C . GLN A 1 113 ? 2.511 0.740 -14.265 1.00 95.00 113 GLN A C 1
ATOM 881 O O . GLN A 1 113 ? 2.806 0.162 -15.312 1.00 95.00 113 GLN A O 1
ATOM 886 N N . ARG A 1 114 ? 3.353 1.605 -13.681 1.00 95.25 114 ARG A N 1
ATOM 887 C CA . ARG A 1 114 ? 4.687 1.909 -14.227 1.00 95.25 114 ARG A CA 1
ATOM 888 C C . ARG A 1 114 ? 5.633 0.714 -14.133 1.00 95.25 114 ARG A C 1
ATOM 890 O O . ARG A 1 114 ? 6.335 0.437 -15.104 1.00 95.25 114 ARG A O 1
ATOM 897 N N . LEU A 1 115 ? 5.625 -0.007 -13.012 1.00 94.12 115 LEU A N 1
ATOM 898 C CA . LEU A 1 115 ? 6.422 -1.223 -12.824 1.00 94.12 115 LEU A CA 1
ATOM 899 C C . LEU A 1 115 ? 6.015 -2.317 -13.815 1.00 94.12 115 LEU A C 1
ATOM 901 O O . LEU A 1 115 ? 6.877 -2.882 -14.486 1.00 94.12 115 LEU A O 1
ATOM 905 N N . LEU A 1 116 ? 4.712 -2.557 -13.9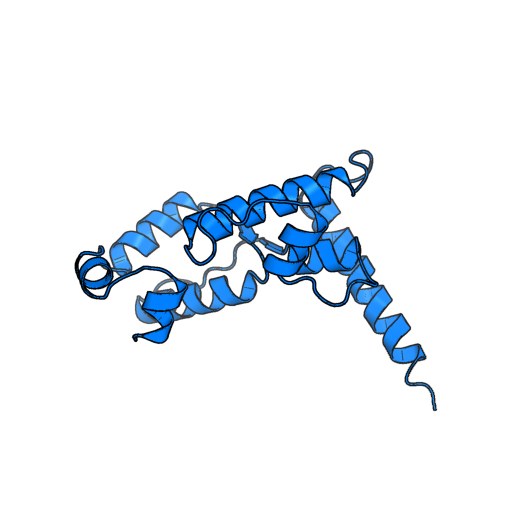72 1.00 92.31 116 LEU A N 1
ATOM 906 C CA . LEU A 1 116 ? 4.181 -3.510 -14.947 1.00 92.31 116 LEU A CA 1
ATOM 907 C C . LEU A 1 116 ? 4.504 -3.100 -16.386 1.00 92.31 116 LEU A C 1
ATOM 909 O O . LEU A 1 116 ? 4.830 -3.953 -17.193 1.00 92.31 116 LEU A O 1
ATOM 913 N N . ALA A 1 117 ? 4.494 -1.807 -16.719 1.00 90.94 117 ALA A N 1
ATOM 914 C CA . ALA A 1 117 ? 4.909 -1.352 -18.046 1.00 90.94 117 ALA A CA 1
ATOM 915 C C . ALA A 1 117 ? 6.411 -1.575 -18.320 1.00 90.94 117 ALA A C 1
ATOM 917 O O . ALA A 1 117 ? 6.818 -1.664 -19.479 1.00 90.94 117 ALA A O 1
ATOM 918 N N . LYS A 1 118 ? 7.253 -1.643 -17.277 1.00 89.19 118 LYS A N 1
ATOM 919 C CA . LYS A 1 118 ? 8.686 -1.969 -17.406 1.00 89.19 118 LYS A CA 1
ATOM 920 C C . LYS A 1 118 ? 8.960 -3.462 -17.449 1.00 89.19 118 LYS A C 1
ATOM 922 O O . LYS A 1 118 ? 9.859 -3.889 -18.173 1.00 89.19 118 LYS A O 1
ATOM 927 N N . LEU A 1 119 ? 8.182 -4.248 -16.721 1.00 86.38 119 LEU A N 1
ATOM 928 C CA . LEU A 1 119 ? 8.164 -5.696 -16.844 1.00 86.38 119 LEU A CA 1
ATOM 929 C C . LEU A 1 119 ? 7.477 -6.047 -18.163 1.00 86.38 119 LEU A C 1
ATOM 931 O O . LEU A 1 119 ? 6.260 -6.110 -18.217 1.00 86.38 119 LEU A O 1
ATOM 935 N N . ASN A 1 120 ? 8.251 -6.226 -19.240 1.00 73.94 120 ASN A N 1
ATOM 936 C CA . ASN A 1 120 ? 7.722 -6.559 -20.568 1.00 73.94 120 ASN A CA 1
ATOM 937 C C . ASN A 1 120 ? 6.575 -7.587 -20.457 1.00 73.94 120 ASN A C 1
ATOM 939 O O . ASN A 1 120 ? 6.799 -8.736 -20.065 1.00 73.94 120 ASN A O 1
ATOM 943 N N . SER A 1 121 ? 5.349 -7.152 -20.764 1.00 61.81 121 SER A N 1
ATOM 944 C CA . SER A 1 121 ? 4.098 -7.853 -20.438 1.00 61.81 121 SER A CA 1
ATOM 945 C C . SER A 1 121 ? 3.929 -9.196 -21.153 1.00 61.81 121 SER A C 1
ATOM 947 O O . SER A 1 121 ? 3.008 -9.945 -20.855 1.00 61.81 121 SER A O 1
ATOM 949 N N . GLN A 1 122 ? 4.842 -9.548 -22.060 1.00 59.44 122 GLN A N 1
ATOM 950 C CA . GLN A 1 122 ? 4.848 -10.832 -22.760 1.00 59.44 122 GLN A CA 1
ATOM 951 C C . GLN A 1 122 ? 5.241 -12.034 -21.881 1.00 59.44 122 GLN A C 1
ATOM 953 O O . GLN A 1 122 ? 5.240 -13.157 -22.373 1.00 59.44 122 GLN A O 1
ATOM 958 N N . ARG A 1 123 ? 5.608 -11.825 -20.607 1.00 77.12 123 ARG A N 1
ATOM 959 C CA . ARG A 1 123 ? 6.036 -12.905 -19.695 1.00 77.12 123 ARG A CA 1
ATOM 960 C C . ARG A 1 123 ? 5.221 -13.018 -18.401 1.00 77.12 123 ARG A C 1
ATOM 962 O O . ARG A 1 123 ? 5.416 -13.979 -17.668 1.00 77.12 123 ARG A O 1
ATOM 969 N N . PHE A 1 124 ? 4.344 -12.060 -18.115 1.00 86.19 124 PHE A N 1
ATOM 970 C CA . PHE A 1 124 ? 3.590 -12.001 -16.862 1.00 86.19 124 PHE A CA 1
ATOM 971 C C . PHE A 1 124 ? 2.107 -11.854 -17.176 1.00 86.19 124 PHE A C 1
ATOM 973 O O . PHE A 1 124 ? 1.695 -10.813 -17.689 1.00 86.19 124 PHE A O 1
ATOM 980 N N . TYR A 1 125 ? 1.319 -12.884 -16.880 1.00 84.06 125 TYR A N 1
ATOM 981 C CA . TYR A 1 125 ? -0.108 -12.920 -17.203 1.00 84.06 125 TYR A CA 1
ATOM 982 C C . TYR A 1 125 ? -0.987 -12.885 -15.959 1.00 84.06 125 TYR A C 1
ATOM 984 O O . TYR A 1 125 ? -2.113 -12.391 -16.022 1.00 84.06 125 TYR A O 1
ATOM 992 N N . ASP A 1 126 ? -0.476 -13.371 -14.829 1.00 88.88 126 ASP A N 1
ATOM 993 C CA . ASP A 1 126 ? -1.226 -13.419 -13.584 1.00 88.88 126 ASP A CA 1
ATOM 994 C C . ASP A 1 126 ? -0.390 -13.046 -12.346 1.00 88.88 126 ASP A C 1
ATOM 996 O O . ASP A 1 126 ? 0.795 -12.700 -12.393 1.00 88.88 126 ASP A O 1
ATOM 1000 N N . TYR A 1 127 ? -1.061 -13.079 -11.197 1.00 89.19 127 TYR A N 1
ATOM 1001 C CA . TYR A 1 127 ? -0.454 -12.830 -9.895 1.00 89.19 127 TYR A CA 1
ATOM 1002 C C . TYR A 1 127 ? 0.648 -13.832 -9.534 1.00 89.19 127 TYR A C 1
ATOM 1004 O O . TYR A 1 127 ? 1.631 -13.455 -8.892 1.00 89.19 127 TYR A O 1
ATOM 1012 N N . ILE A 1 128 ? 0.489 -15.099 -9.916 1.00 90.38 128 ILE A N 1
ATOM 1013 C CA . ILE A 1 128 ? 1.441 -16.157 -9.587 1.00 90.38 128 ILE A CA 1
ATOM 1014 C C . ILE A 1 128 ? 2.756 -15.910 -10.328 1.00 90.38 128 ILE A C 1
ATOM 1016 O O . ILE A 1 128 ? 3.816 -16.001 -9.707 1.00 90.38 128 ILE A O 1
ATOM 1020 N N . ASP A 1 129 ? 2.701 -15.499 -11.596 1.00 90.88 129 ASP A N 1
ATOM 1021 C CA . ASP A 1 129 ? 3.883 -15.124 -12.377 1.00 90.88 129 ASP A CA 1
ATOM 1022 C C . ASP A 1 129 ? 4.671 -13.992 -11.702 1.00 90.88 129 ASP A C 1
ATOM 1024 O O . ASP A 1 129 ? 5.886 -14.095 -11.496 1.00 90.88 129 ASP A O 1
ATOM 1028 N N . LEU A 1 130 ? 3.973 -12.919 -11.308 1.00 90.12 130 LEU A N 1
ATOM 1029 C CA . LEU A 1 130 ? 4.584 -11.762 -10.645 1.00 90.12 130 LEU A CA 1
ATOM 1030 C C . LEU A 1 130 ? 5.183 -12.140 -9.287 1.00 90.12 130 LEU A C 1
ATOM 1032 O O . LEU A 1 130 ? 6.316 -11.764 -8.977 1.00 90.12 130 LEU A O 1
ATOM 1036 N N . ARG A 1 131 ? 4.453 -12.922 -8.485 1.00 89.94 131 ARG A N 1
ATOM 1037 C CA . ARG A 1 131 ? 4.914 -13.391 -7.174 1.00 89.94 131 ARG A CA 1
ATOM 1038 C C . ARG A 1 131 ? 6.168 -14.255 -7.298 1.00 89.94 131 ARG A C 1
ATOM 1040 O O . ARG A 1 131 ? 7.136 -14.028 -6.571 1.00 89.94 131 ARG A O 1
ATOM 1047 N N . ASN A 1 132 ? 6.168 -15.213 -8.221 1.00 90.38 132 ASN A N 1
ATOM 1048 C CA . ASN A 1 132 ? 7.303 -16.106 -8.452 1.00 90.38 132 ASN A CA 1
ATOM 1049 C C . ASN A 1 132 ? 8.536 -15.328 -8.922 1.00 90.38 132 ASN A C 1
ATOM 1051 O O . ASN A 1 132 ? 9.652 -15.596 -8.473 1.00 90.38 132 ASN A O 1
ATOM 1055 N N . PHE A 1 133 ? 8.344 -14.329 -9.785 1.00 89.56 133 PHE A N 1
ATOM 1056 C CA . PHE A 1 133 ? 9.427 -13.454 -10.215 1.00 89.56 133 PHE A CA 1
ATOM 1057 C C . PHE A 1 133 ? 10.053 -12.699 -9.046 1.00 89.56 133 PHE A C 1
ATOM 1059 O O . PHE A 1 133 ? 11.264 -12.813 -8.848 1.00 89.56 133 PHE A O 1
ATOM 1066 N N . VAL A 1 134 ? 9.249 -12.019 -8.226 1.00 88.56 134 VAL A N 1
ATOM 1067 C CA . VAL A 1 134 ? 9.741 -11.305 -7.038 1.00 88.56 134 VAL A CA 1
ATOM 1068 C C . VAL A 1 134 ? 10.513 -12.244 -6.105 1.00 88.56 134 VAL A C 1
ATOM 1070 O O . VAL A 1 134 ? 11.627 -11.926 -5.689 1.00 88.56 134 VAL A O 1
ATOM 1073 N N . GLN A 1 135 ? 9.977 -13.436 -5.830 1.00 86.50 135 GLN A N 1
ATOM 1074 C CA . GLN A 1 135 ? 10.650 -14.434 -4.991 1.00 86.50 135 GLN A CA 1
ATOM 1075 C C . GLN A 1 135 ? 11.995 -14.887 -5.577 1.00 86.50 135 GLN A C 1
ATOM 1077 O O . GLN A 1 135 ? 12.984 -14.976 -4.847 1.00 86.50 135 GLN A O 1
ATOM 1082 N N . SER A 1 136 ? 12.057 -15.125 -6.892 1.00 85.81 136 SER A N 1
ATOM 1083 C CA . SER A 1 136 ? 13.292 -15.534 -7.570 1.00 85.81 136 SER A CA 1
ATOM 1084 C C . SER A 1 136 ? 14.389 -14.467 -7.482 1.00 85.81 136 SER A C 1
ATOM 1086 O O . SER A 1 136 ? 15.546 -14.797 -7.223 1.00 85.81 136 SER A O 1
ATOM 1088 N N . GLN A 1 137 ? 14.028 -13.189 -7.635 1.00 82.00 137 GLN A N 1
ATOM 1089 C CA . GLN A 1 137 ? 14.975 -12.076 -7.582 1.00 82.00 137 GLN A CA 1
ATOM 1090 C C . GLN A 1 137 ? 15.470 -11.834 -6.155 1.00 82.00 137 GLN A C 1
ATOM 1092 O O . GLN A 1 137 ? 16.671 -11.676 -5.940 1.00 82.00 137 GLN A O 1
ATOM 1097 N N . ASN A 1 138 ? 14.577 -11.899 -5.164 1.00 74.12 138 ASN A N 1
ATOM 1098 C CA . ASN A 1 138 ? 14.953 -11.771 -3.756 1.00 74.12 138 ASN A CA 1
ATOM 1099 C C . ASN A 1 138 ? 15.917 -12.891 -3.327 1.00 74.12 138 ASN A C 1
ATOM 1101 O O . ASN A 1 138 ? 16.922 -12.625 -2.669 1.00 74.12 138 ASN A O 1
ATOM 1105 N N . MET A 1 139 ? 15.667 -14.136 -3.748 1.00 68.56 139 MET A N 1
ATOM 1106 C CA . MET A 1 139 ? 16.554 -15.265 -3.448 1.00 68.56 139 MET A CA 1
ATOM 1107 C C . MET A 1 139 ? 17.933 -15.105 -4.104 1.00 68.56 139 MET A C 1
ATOM 1109 O O . MET A 1 139 ? 18.952 -15.371 -3.465 1.00 68.56 139 MET A O 1
ATOM 1113 N N . GLN A 1 140 ? 17.990 -14.624 -5.350 1.00 60.16 140 GLN A N 1
ATOM 1114 C CA . GLN A 1 140 ? 19.256 -14.313 -6.018 1.00 60.16 140 GLN A CA 1
ATOM 1115 C C . GLN A 1 140 ? 20.037 -13.220 -5.280 1.00 60.16 140 GLN A C 1
ATOM 1117 O O . GLN A 1 140 ? 21.235 -13.389 -5.070 1.00 60.16 140 GLN A O 1
ATOM 1122 N N . GLN A 1 141 ? 19.368 -12.158 -4.820 1.00 59.44 141 GLN A N 1
ATOM 1123 C CA . GLN A 1 141 ? 20.005 -11.069 -4.073 1.00 59.44 141 GLN A CA 1
ATOM 1124 C C . GLN A 1 141 ? 20.605 -11.540 -2.741 1.00 59.44 141 GLN A C 1
ATOM 1126 O O . GLN A 1 141 ? 21.737 -11.172 -2.423 1.00 59.44 141 GLN A O 1
ATOM 1131 N N . VAL A 1 142 ? 19.905 -12.409 -1.999 1.00 60.44 142 VAL A N 1
ATOM 1132 C CA . VAL A 1 142 ? 20.437 -13.038 -0.775 1.00 60.44 142 VAL A CA 1
ATOM 1133 C C . VAL A 1 142 ? 21.688 -13.861 -1.093 1.00 60.44 142 VAL A C 1
ATOM 1135 O O . VAL A 1 142 ? 22.716 -13.699 -0.441 1.00 60.44 142 VAL A O 1
ATOM 1138 N N . LEU A 1 143 ? 21.650 -14.693 -2.135 1.00 58.62 143 LEU A N 1
ATOM 1139 C CA . LEU A 1 143 ? 22.792 -15.528 -2.522 1.00 58.62 143 LEU A CA 1
ATOM 1140 C C . L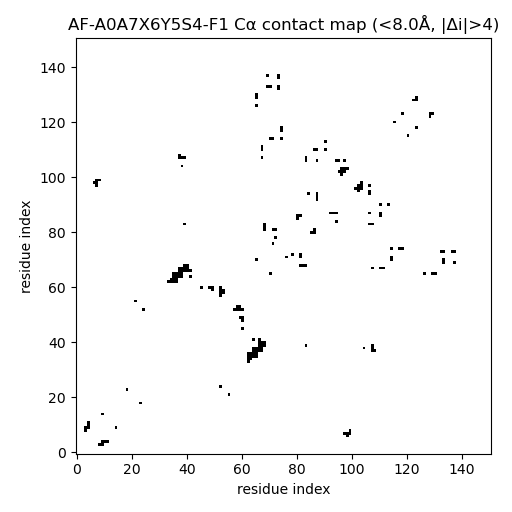EU A 1 143 ? 23.993 -14.706 -3.021 1.00 58.62 143 LEU A C 1
ATOM 1142 O O . LEU A 1 143 ? 25.137 -15.077 -2.758 1.00 58.62 143 LEU A O 1
ATOM 1146 N N . THR A 1 144 ? 23.763 -13.584 -3.708 1.00 58.66 144 THR A N 1
ATOM 1147 C CA . THR A 1 144 ? 24.839 -12.671 -4.125 1.00 58.66 144 THR A CA 1
ATOM 1148 C C . THR A 1 144 ? 25.388 -11.846 -2.965 1.00 58.66 144 THR A C 1
ATOM 1150 O O . THR A 1 144 ? 26.596 -11.648 -2.904 1.00 58.66 144 THR A O 1
ATOM 1153 N N . GLY A 1 145 ? 24.543 -11.426 -2.016 1.00 50.09 145 GLY A N 1
ATOM 1154 C CA . GLY A 1 145 ? 24.954 -10.674 -0.825 1.00 50.09 145 GLY A CA 1
ATOM 1155 C C . GLY A 1 145 ? 25.778 -11.506 0.161 1.00 50.09 145 GLY A C 1
ATOM 1156 O O . GLY A 1 145 ? 26.699 -10.990 0.788 1.00 50.09 145 GLY A O 1
ATOM 1157 N N . VAL A 1 146 ? 25.519 -12.816 0.240 1.00 47.72 146 VAL A N 1
ATOM 1158 C CA . VAL A 1 146 ? 26.347 -13.762 1.011 1.00 47.72 146 VAL A CA 1
ATOM 1159 C C . VAL A 1 146 ? 27.723 -13.975 0.360 1.00 47.72 146 VAL A C 1
ATOM 1161 O O . VAL A 1 146 ? 28.688 -14.256 1.062 1.00 47.72 146 VAL A O 1
ATOM 1164 N N . ARG A 1 147 ? 27.865 -13.785 -0.962 1.00 39.59 147 ARG A N 1
ATOM 1165 C CA . ARG A 1 147 ? 29.171 -13.865 -1.647 1.00 39.59 147 ARG A CA 1
ATOM 1166 C C . ARG A 1 147 ? 30.042 -12.618 -1.466 1.00 39.59 147 ARG A C 1
ATOM 1168 O O . ARG A 1 147 ? 31.257 -12.739 -1.567 1.00 39.59 147 ARG A O 1
ATOM 1175 N N . THR A 1 148 ? 29.463 -11.448 -1.192 1.00 42.44 148 THR A N 1
ATOM 1176 C CA . THR A 1 148 ? 30.223 -10.218 -0.892 1.00 42.44 148 THR A CA 1
ATOM 1177 C C . THR A 1 148 ? 30.681 -10.124 0.564 1.00 42.44 148 THR A C 1
ATOM 1179 O O . THR A 1 148 ? 31.567 -9.332 0.862 1.00 42.44 148 THR A O 1
ATOM 1182 N N . LEU A 1 149 ? 30.132 -10.953 1.457 1.00 38.34 149 LEU A N 1
ATOM 1183 C CA . LEU A 1 149 ? 30.636 -11.176 2.819 1.00 38.34 149 LEU A CA 1
ATOM 1184 C C . LEU A 1 149 ? 31.495 -12.453 2.876 1.00 38.34 149 LEU A C 1
ATOM 1186 O O . LEU A 1 149 ? 31.356 -13.282 3.775 1.00 38.34 149 LEU A O 1
ATOM 1190 N N . GLY A 1 150 ? 32.355 -12.628 1.871 1.00 35.28 150 GLY A N 1
ATOM 1191 C CA . GLY A 1 150 ? 33.425 -13.617 1.877 1.00 35.28 150 GLY A CA 1
ATOM 1192 C C . GLY A 1 150 ? 34.666 -13.038 2.550 1.00 35.28 150 GLY A C 1
ATOM 1193 O O . GLY A 1 150 ? 35.142 -11.980 2.143 1.00 35.28 150 GLY A O 1
ATOM 1194 N N . PHE A 1 151 ? 35.119 -13.737 3.590 1.00 40.56 151 PHE A N 1
ATOM 1195 C CA . PHE A 1 151 ? 36.446 -13.660 4.203 1.00 40.56 151 PHE A CA 1
ATOM 1196 C C . PHE A 1 151 ? 37.590 -13.561 3.186 1.00 40.56 151 PHE A C 1
ATOM 1198 O O . PHE A 1 151 ? 37.471 -14.185 2.106 1.00 40.56 151 PHE A O 1
#

pLDDT: mean 88.14, std 13.02, range [35.28, 98.0]

Sequence (151 aa):
PQVVTELTGITQEQADAGEQASVVIRDFLDFAGTCIFVGHSVEFDFCFLNCKLKQLGCRTFNHPYLDTYWLARAVYPCYADLSLDGLLKIFQLEPVGRHTALGDALLTAQVLQRLLAKLNSQRFYDYIDLRNFVQSQNMQQVLTGVRTLGF

Radius of gyration: 18.05 Å; Cα contacts (8 Å, |Δi|>4): 112; chains: 1; bounding box: 55×34×42 Å

Foldseek 3Di:
DVVLCVQQVQDPVNVVVDDDPLVVLVVVCVVCPQDEAEAAVCVVVQVVSQVVCVVVVHDRDDHHYDHLLLLCCLLPVPDPDSHLVSLCVVVVHDQPSPSHPVSRRVSSVVSVVVSCVSVPVPQDDDPVSSVVSSVVSVVVVVVVVVVVPDD